Protein AF-A0A920HUW6-F1 (afdb_monomer)

Secondary structure (DSSP, 8-state):
-EEEES-HHHHHHHHHHHHHHT-GGG--EEE-S---GGGHHHHHHHHHHTT-SEEEEE-SSSHHHHHHHTTTT--SEEEE--HHHHHHH--S-TTTHHHHT--

Foldseek 3Di:
DEEEEDDPVVFVVVLVVCCVPPNNVLYLYYDYNDDDPVCLVVVLQCQLVSPEQEYEHYHDPCVVVSCVVSVVSNPHHYDYDDPVNVVVVPPDPPPPVVVVVVD

Structure (mmCIF, N/CA/C/O backbone):
data_AF-A0A920HUW6-F1
#
_entry.id   AF-A0A920HUW6-F1
#
loop_
_atom_site.group_PDB
_atom_site.id
_atom_site.type_symbol
_atom_site.label_atom_id
_atom_site.label_alt_id
_atom_site.label_comp_id
_atom_site.label_asym_id
_atom_site.label_entity_id
_atom_site.label_seq_id
_atom_site.pdbx_PDB_ins_code
_atom_site.Cartn_x
_atom_site.Cartn_y
_atom_site.Cartn_z
_atom_site.occupancy
_atom_site.B_iso_or_equiv
_atom_site.auth_seq_id
_atom_site.auth_comp_id
_atom_site.auth_asym_id
_atom_site.auth_atom_id
_atom_site.pdbx_PDB_model_num
ATOM 1 N N . MET A 1 1 ? -9.173 1.424 4.202 1.00 88.12 1 MET A N 1
ATOM 2 C CA . MET A 1 1 ? -8.000 2.222 3.757 1.00 88.12 1 MET A CA 1
ATOM 3 C C . MET A 1 1 ? -6.867 1.286 3.364 1.00 88.12 1 MET A C 1
ATOM 5 O O . MET A 1 1 ? -6.770 0.226 3.968 1.00 88.12 1 MET A O 1
AT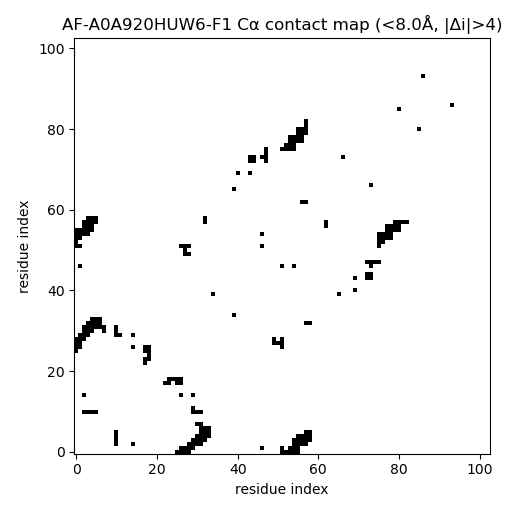OM 9 N N . LEU A 1 2 ? -6.023 1.646 2.397 1.00 92.31 2 LEU A N 1
ATOM 10 C CA . LEU A 1 2 ? -4.849 0.854 2.005 1.00 92.31 2 LEU A CA 1
ATOM 11 C C . LEU A 1 2 ? -3.593 1.727 1.983 1.00 92.31 2 LEU A C 1
ATOM 13 O O . LEU A 1 2 ? -3.648 2.870 1.533 1.00 92.31 2 LEU A O 1
ATOM 17 N N . PHE A 1 3 ? -2.470 1.191 2.461 1.00 90.56 3 PHE A N 1
ATOM 18 C CA . PHE A 1 3 ? -1.179 1.887 2.460 1.00 90.56 3 PHE A CA 1
ATOM 19 C C . PHE A 1 3 ? -0.211 1.291 1.437 1.00 90.56 3 PHE A C 1
ATOM 21 O O . PHE A 1 3 ? 0.106 0.106 1.502 1.00 90.56 3 PHE A O 1
ATOM 28 N N . LEU A 1 4 ? 0.293 2.119 0.526 1.00 90.94 4 LEU A N 1
ATOM 29 C CA . LEU A 1 4 ? 1.299 1.758 -0.466 1.00 90.94 4 LEU A CA 1
ATOM 30 C C . LEU A 1 4 ? 2.529 2.654 -0.297 1.00 90.94 4 LEU A C 1
ATOM 32 O O . LEU A 1 4 ? 2.484 3.843 -0.606 1.00 90.94 4 LEU A O 1
ATOM 36 N N . GLY A 1 5 ? 3.647 2.107 0.174 1.00 88.69 5 GLY A N 1
ATOM 37 C CA . GLY A 1 5 ? 4.857 2.908 0.352 1.00 88.69 5 GLY A CA 1
ATOM 38 C C . GLY A 1 5 ? 5.777 2.442 1.467 1.00 88.69 5 GLY A C 1
ATOM 39 O O . GLY A 1 5 ? 5.520 1.435 2.123 1.00 88.69 5 GLY A O 1
ATOM 40 N N . ALA A 1 6 ? 6.849 3.210 1.677 1.00 85.19 6 ALA A N 1
ATOM 41 C CA . ALA A 1 6 ? 7.886 2.967 2.683 1.00 85.19 6 ALA A CA 1
ATOM 42 C C . ALA A 1 6 ? 8.518 1.555 2.631 1.00 85.19 6 ALA A C 1
ATOM 44 O O . ALA A 1 6 ? 8.263 0.756 1.727 1.00 85.19 6 ALA A O 1
ATOM 45 N N . ARG A 1 7 ? 9.413 1.262 3.584 1.00 85.69 7 ARG A N 1
ATOM 46 C CA . ARG A 1 7 ? 9.948 -0.091 3.808 1.00 85.69 7 ARG A CA 1
ATOM 47 C C . ARG A 1 7 ? 8.922 -0.942 4.563 1.00 85.69 7 ARG A C 1
ATOM 49 O O . ARG A 1 7 ? 8.081 -0.414 5.289 1.00 85.69 7 ARG A O 1
ATOM 56 N N . GLU A 1 8 ? 9.032 -2.259 4.424 1.00 87.81 8 GLU A N 1
ATOM 57 C CA . GLU A 1 8 ? 8.118 -3.251 5.010 1.00 87.81 8 GLU A CA 1
ATOM 58 C C . GLU A 1 8 ? 7.882 -3.052 6.518 1.00 87.81 8 GLU A C 1
ATOM 60 O O . GLU A 1 8 ? 6.745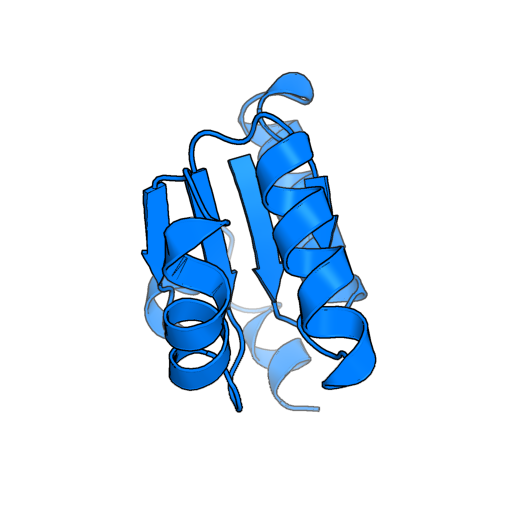 -3.052 6.988 1.00 87.81 8 GLU A O 1
ATOM 65 N N . ASN A 1 9 ? 8.951 -2.832 7.284 1.00 84.19 9 ASN A N 1
ATOM 66 C CA . ASN A 1 9 ? 8.883 -2.597 8.727 1.00 84.19 9 ASN A CA 1
ATOM 67 C C . ASN A 1 9 ? 8.123 -1.307 9.082 1.00 84.19 9 ASN A C 1
ATOM 69 O O . ASN A 1 9 ? 7.374 -1.280 10.058 1.00 84.19 9 ASN A O 1
ATOM 73 N N . ILE A 1 10 ? 8.292 -0.249 8.285 1.00 85.69 10 ILE A N 1
ATOM 74 C CA . ILE A 1 10 ? 7.644 1.045 8.511 1.00 85.69 10 ILE A CA 1
ATOM 75 C C . ILE A 1 10 ? 6.151 0.951 8.213 1.00 85.69 10 ILE A C 1
ATOM 77 O O . ILE A 1 10 ? 5.341 1.326 9.059 1.00 85.69 10 ILE A O 1
ATOM 81 N N . VAL A 1 11 ? 5.774 0.414 7.048 1.00 86.19 11 VAL A N 1
ATOM 82 C CA . VAL A 1 11 ? 4.360 0.309 6.661 1.00 86.19 11 VAL A CA 1
ATOM 83 C C . VAL A 1 11 ? 3.587 -0.635 7.588 1.00 86.19 11 VAL A C 1
ATOM 85 O O . VAL A 1 11 ? 2.466 -0.321 7.979 1.00 86.19 11 VAL A O 1
ATOM 88 N N . LYS A 1 12 ? 4.202 -1.733 8.051 1.00 89.44 12 LYS A N 1
ATOM 89 C CA . LYS A 1 12 ? 3.597 -2.620 9.058 1.00 89.44 12 LYS A CA 1
ATOM 90 C C . LYS A 1 12 ? 3.351 -1.914 10.386 1.00 89.44 12 LYS A C 1
ATOM 92 O O . LYS A 1 12 ? 2.260 -2.025 10.942 1.00 89.44 12 LYS A O 1
ATOM 97 N N . LYS A 1 13 ? 4.339 -1.160 10.882 1.00 86.56 13 LYS A N 1
ATOM 98 C CA . LYS A 1 13 ? 4.196 -0.381 12.121 1.00 86.56 13 LYS A CA 1
ATOM 99 C C . LYS A 1 13 ? 3.077 0.657 11.992 1.00 86.56 13 LYS A C 1
ATOM 101 O O . LYS A 1 13 ? 2.273 0.802 12.906 1.00 86.56 13 LYS A O 1
ATOM 106 N N . LEU A 1 14 ? 2.993 1.323 10.840 1.00 84.06 14 LEU A N 1
ATOM 107 C CA . LEU A 1 14 ? 1.928 2.269 10.496 1.00 84.06 14 LEU A CA 1
ATOM 108 C C . LEU A 1 14 ? 0.539 1.630 10.622 1.00 84.06 14 LEU A C 1
ATOM 110 O O . LEU A 1 14 ? -0.342 2.165 11.293 1.00 84.06 14 LEU A O 1
ATOM 114 N N . VAL A 1 15 ? 0.375 0.466 9.990 1.00 88.75 15 VAL A N 1
ATOM 115 C CA . VAL A 1 15 ? -0.872 -0.301 9.982 1.00 88.75 15 VAL A CA 1
ATOM 116 C C . VAL A 1 15 ? -1.249 -0.732 11.393 1.00 88.75 15 VAL A C 1
ATOM 118 O O . VAL A 1 15 ? -2.395 -0.523 11.775 1.00 88.75 15 VAL A O 1
ATOM 121 N N . SER A 1 16 ? -0.304 -1.259 12.181 1.00 88.25 16 SER A N 1
ATOM 122 C CA . SER A 1 16 ? -0.558 -1.656 13.578 1.00 88.25 16 SER A CA 1
ATOM 123 C C . SER A 1 16 ? -1.094 -0.488 14.399 1.00 88.25 16 SER A C 1
ATOM 125 O O . SER A 1 16 ? -2.145 -0.603 15.019 1.00 88.25 16 SER A O 1
ATOM 127 N N . ILE A 1 17 ? -0.446 0.679 14.308 1.00 86.31 17 ILE A N 1
ATOM 128 C CA . ILE A 1 17 ? -0.864 1.880 15.041 1.00 86.31 17 ILE A CA 1
ATOM 129 C C . ILE A 1 17 ? -2.291 2.297 14.661 1.00 86.31 17 ILE A C 1
ATOM 131 O O . ILE A 1 17 ? -3.071 2.678 15.529 1.00 86.31 17 ILE A O 1
ATOM 135 N N . TYR A 1 18 ? -2.655 2.239 13.377 1.00 84.19 18 TYR A N 1
ATOM 136 C CA . TYR A 1 18 ? -4.006 2.611 12.938 1.00 84.19 18 TYR A CA 1
ATOM 137 C C . TYR A 1 18 ? -5.056 1.592 13.354 1.00 84.19 18 TYR A C 1
ATOM 139 O O . TYR A 1 18 ? -6.157 1.990 13.737 1.00 84.19 18 TYR A O 1
ATOM 147 N N . LYS A 1 19 ? -4.711 0.304 13.295 1.00 88.12 19 LYS A N 1
ATOM 148 C CA . LYS A 1 19 ? -5.576 -0.768 13.778 1.00 88.12 19 LYS A CA 1
ATOM 149 C C . LYS A 1 19 ? -5.866 -0.607 15.268 1.00 88.12 19 LYS A C 1
ATOM 151 O O . LYS A 1 19 ? -7.023 -0.646 15.664 1.00 88.12 19 LYS A O 1
ATOM 156 N N . GLU A 1 20 ? -4.832 -0.343 16.066 1.00 88.25 20 GLU A N 1
ATOM 157 C CA . GLU A 1 20 ? -4.943 -0.130 17.513 1.00 88.25 20 GLU A CA 1
ATOM 158 C C . GLU A 1 20 ? -5.699 1.159 17.867 1.00 88.25 20 GLU A C 1
ATOM 160 O O . GLU A 1 20 ? -6.484 1.180 18.810 1.00 88.25 20 GLU A O 1
ATOM 165 N N . LYS A 1 21 ? -5.467 2.249 17.124 1.00 85.12 21 LYS A N 1
ATOM 166 C CA . LYS A 1 21 ? -6.037 3.566 17.439 1.00 85.12 21 LYS A CA 1
ATOM 167 C C . LYS A 1 21 ? -7.486 3.735 16.982 1.00 85.12 21 LYS A C 1
ATOM 169 O O . LYS A 1 21 ? -8.224 4.475 17.627 1.00 85.12 21 LYS A O 1
ATOM 174 N N . TYR A 1 22 ? -7.868 3.132 15.856 1.00 85.75 22 TYR A N 1
ATOM 175 C CA . TYR A 1 22 ? -9.169 3.379 15.229 1.00 85.75 22 TYR A CA 1
ATOM 176 C C . TYR A 1 22 ? -10.043 2.125 15.149 1.00 85.75 22 TYR A C 1
ATOM 178 O O . TYR A 1 22 ? -11.155 2.151 15.661 1.00 85.75 22 TYR A O 1
ATOM 186 N N . SER A 1 23 ? -9.576 1.064 14.485 1.00 87.12 23 SER A N 1
ATOM 187 C CA . SER A 1 23 ? -10.210 -0.266 14.431 1.00 87.12 23 SER A CA 1
ATOM 188 C C . SER A 1 23 ? -9.392 -1.180 13.518 1.00 87.12 23 SER A C 1
ATOM 190 O O . SER A 1 23 ? -8.769 -0.705 12.568 1.00 87.12 23 SER A O 1
ATOM 192 N N . GLU A 1 24 ? -9.440 -2.493 13.732 1.00 85.56 24 GLU A N 1
ATOM 193 C CA . GLU A 1 24 ? -8.812 -3.460 12.831 1.00 85.56 24 GLU A CA 1
ATOM 194 C C . GLU A 1 24 ? -9.422 -3.442 11.415 1.00 85.56 24 GLU A C 1
ATOM 196 O O . GLU A 1 24 ? -8.684 -3.498 10.426 1.00 85.56 24 GLU A O 1
ATOM 201 N N . ASP A 1 25 ? -10.738 -3.244 11.315 1.00 88.50 25 ASP A N 1
ATOM 202 C CA . ASP A 1 25 ? -11.497 -3.309 10.056 1.00 88.50 25 ASP A CA 1
ATOM 203 C C . ASP A 1 25 ? -11.292 -2.087 9.147 1.00 88.50 25 ASP A C 1
ATOM 205 O O . ASP A 1 25 ? -11.700 -2.072 7.985 1.00 88.50 25 ASP A O 1
ATOM 209 N N . ILE A 1 26 ? -10.647 -1.029 9.651 1.00 87.19 26 ILE A N 1
ATOM 210 C CA . ILE A 1 26 ? -10.444 0.204 8.881 1.00 87.19 26 ILE A CA 1
ATOM 211 C C . ILE A 1 26 ? -9.350 0.042 7.810 1.00 87.19 26 ILE A C 1
ATOM 213 O O . ILE A 1 26 ? -9.265 0.843 6.868 1.00 87.19 26 ILE A O 1
ATOM 217 N N . ILE A 1 27 ? -8.507 -0.994 7.925 1.00 90.56 27 ILE A N 1
ATOM 218 C CA . ILE A 1 27 ? -7.393 -1.273 7.013 1.00 90.56 27 ILE A CA 1
ATOM 219 C C . ILE A 1 27 ? -7.725 -2.456 6.102 1.00 90.56 27 ILE A C 1
ATOM 221 O O . ILE A 1 27 ? -7.754 -3.601 6.529 1.00 90.56 27 ILE A O 1
ATOM 225 N N . ALA A 1 28 ? -7.878 -2.166 4.813 1.00 92.38 28 ALA A N 1
ATOM 226 C CA . ALA A 1 28 ? -8.119 -3.142 3.753 1.00 92.38 28 ALA A CA 1
ATOM 227 C C . ALA A 1 28 ? -6.829 -3.832 3.271 1.00 92.38 28 ALA A C 1
ATOM 229 O O . ALA A 1 28 ? -6.888 -4.855 2.599 1.00 92.38 28 ALA A O 1
ATOM 230 N N . GLY A 1 29 ? -5.656 -3.270 3.582 1.00 92.00 29 GLY A N 1
ATOM 231 C CA . GLY A 1 29 ? -4.372 -3.880 3.249 1.00 92.00 29 GLY A CA 1
ATOM 232 C C . GLY A 1 29 ? -3.196 -2.913 3.312 1.00 92.00 29 GLY A C 1
ATOM 233 O O . GLY A 1 29 ? -3.344 -1.724 3.613 1.00 92.00 29 GLY A O 1
ATOM 234 N N . PHE A 1 30 ? -2.010 -3.432 3.003 1.00 93.06 30 PHE A N 1
ATOM 235 C CA . PHE A 1 30 ? -0.810 -2.631 2.800 1.00 93.06 30 PHE A CA 1
ATOM 236 C C . PHE A 1 30 ? 0.178 -3.324 1.855 1.00 93.06 30 PHE A C 1
ATOM 238 O O . PHE A 1 30 ? 0.176 -4.547 1.733 1.00 93.06 30 PHE A O 1
ATOM 245 N N . ARG A 1 31 ? 1.051 -2.541 1.216 1.00 92.81 31 ARG A N 1
ATOM 246 C CA . ARG A 1 31 ? 2.171 -3.020 0.395 1.00 92.81 31 ARG A CA 1
ATOM 247 C C . ARG A 1 31 ? 3.342 -2.050 0.529 1.00 92.81 31 ARG A C 1
ATOM 249 O O . ARG A 1 31 ? 3.161 -0.836 0.454 1.00 92.81 31 ARG A O 1
ATOM 256 N N . ASN A 1 32 ? 4.554 -2.570 0.729 1.00 90.12 32 ASN A N 1
ATOM 257 C CA . ASN A 1 32 ? 5.739 -1.712 0.752 1.00 90.12 32 ASN A CA 1
ATOM 258 C C . ASN A 1 32 ? 5.988 -1.069 -0.627 1.00 90.12 32 ASN A C 1
ATOM 260 O O . ASN A 1 32 ? 5.572 -1.603 -1.656 1.00 90.12 32 ASN A O 1
ATOM 264 N N . GLY A 1 33 ? 6.667 0.078 -0.636 1.00 87.31 33 GLY A N 1
ATOM 265 C CA . GLY A 1 33 ? 6.895 0.889 -1.836 1.00 87.31 33 GLY A CA 1
ATOM 266 C C . GLY A 1 33 ? 8.027 0.413 -2.748 1.00 87.31 33 GLY A C 1
ATOM 267 O O . GLY A 1 33 ? 8.359 1.121 -3.695 1.00 87.31 33 GLY A O 1
ATOM 268 N N . TYR A 1 34 ? 8.642 -0.735 -2.452 1.00 86.12 34 TYR A N 1
ATOM 269 C CA . TYR A 1 34 ? 9.744 -1.307 -3.220 1.00 86.12 34 TYR A CA 1
ATOM 270 C C . TYR A 1 34 ? 9.199 -2.466 -4.062 1.00 86.12 34 TYR A C 1
ATOM 272 O O . TYR A 1 34 ? 8.872 -3.537 -3.545 1.00 86.12 34 TYR A O 1
ATOM 280 N N . PHE A 1 35 ? 9.048 -2.221 -5.360 1.00 88.69 35 PHE A N 1
ATOM 281 C CA . PHE A 1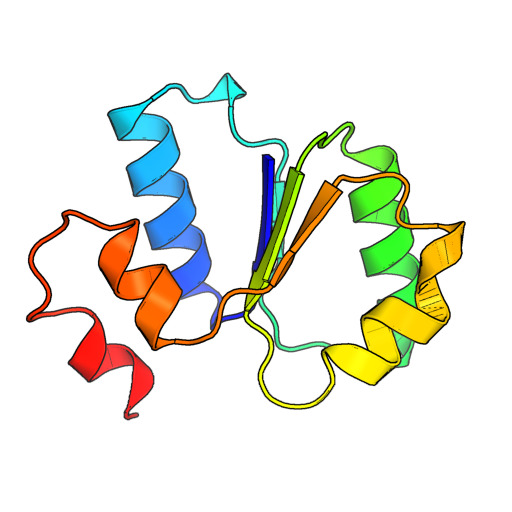 35 ? 8.550 -3.193 -6.329 1.00 88.69 35 PHE A CA 1
ATOM 282 C C . PHE A 1 35 ? 9.113 -2.907 -7.725 1.00 88.69 35 PHE A C 1
ATOM 284 O O . PHE A 1 35 ? 9.489 -1.774 -8.059 1.00 88.69 35 PHE A O 1
ATOM 291 N N . TYR A 1 36 ? 9.182 -3.952 -8.539 1.00 88.62 36 TYR A N 1
ATOM 292 C CA . TYR A 1 36 ? 9.585 -3.876 -9.937 1.00 88.62 36 TYR A CA 1
ATOM 293 C C . TYR A 1 36 ? 8.418 -3.437 -10.824 1.00 88.62 36 TYR A C 1
ATOM 295 O O . TYR A 1 36 ? 7.255 -3.572 -10.462 1.00 88.62 36 TYR A O 1
ATOM 303 N N . GLU A 1 37 ? 8.723 -2.931 -12.022 1.00 87.06 37 GLU A N 1
ATOM 304 C CA . GLU A 1 37 ? 7.686 -2.477 -12.962 1.00 87.06 37 GLU A CA 1
ATOM 305 C C . GLU A 1 37 ? 6.710 -3.599 -13.354 1.00 87.06 37 GLU A C 1
ATOM 307 O O . GLU A 1 37 ? 5.521 -3.366 -13.544 1.00 87.06 37 GLU A O 1
ATOM 312 N N . GLN A 1 38 ? 7.204 -4.835 -13.417 1.00 90.12 38 GLN A N 1
ATOM 313 C CA . GLN A 1 38 ? 6.405 -6.020 -13.729 1.00 90.12 38 GLN A CA 1
ATOM 314 C C . GLN A 1 38 ? 5.348 -6.317 -12.652 1.00 90.12 38 GLN A C 1
ATOM 316 O O . GLN A 1 38 ? 4.315 -6.895 -12.965 1.00 90.12 38 GLN A O 1
ATOM 321 N N . GLU A 1 39 ? 5.579 -5.890 -11.406 1.00 90.31 39 GLU A N 1
ATOM 322 C CA . GLU A 1 39 ? 4.633 -6.058 -10.297 1.00 90.31 39 GLU A CA 1
ATOM 323 C C . GLU A 1 39 ? 3.565 -4.950 -10.260 1.00 90.31 39 GLU A C 1
ATOM 325 O O . GLU A 1 39 ? 2.567 -5.088 -9.556 1.00 90.31 39 GLU A O 1
ATOM 330 N N . GLU A 1 40 ? 3.750 -3.839 -10.986 1.00 90.44 40 GLU A N 1
ATOM 331 C CA . GLU A 1 40 ? 2.872 -2.660 -10.897 1.00 90.44 40 GLU A CA 1
ATOM 332 C C . GLU A 1 40 ? 1.418 -2.991 -11.230 1.00 90.44 40 GLU A C 1
ATOM 334 O O . GLU A 1 40 ? 0.507 -2.552 -10.528 1.00 90.44 40 GLU A O 1
ATOM 339 N N . TYR A 1 41 ? 1.211 -3.802 -12.271 1.00 90.81 41 TYR A N 1
ATOM 340 C CA . TYR A 1 41 ? -0.120 -4.214 -12.704 1.00 90.81 41 TYR A CA 1
ATOM 341 C C . TYR A 1 41 ? -0.847 -5.012 -11.620 1.00 90.81 41 TYR A C 1
ATOM 343 O O . TYR A 1 41 ? -1.990 -4.699 -11.283 1.00 90.81 41 TYR A O 1
ATOM 351 N N . ASP A 1 42 ? -0.173 -5.999 -11.031 1.00 92.38 42 ASP A N 1
ATOM 352 C CA . ASP A 1 42 ? -0.755 -6.829 -9.979 1.00 92.38 42 ASP A CA 1
ATOM 353 C C . ASP A 1 42 ? -0.993 -6.022 -8.701 1.00 92.38 42 ASP A C 1
ATOM 355 O O . ASP A 1 42 ? -2.015 -6.193 -8.039 1.00 92.38 42 ASP A O 1
ATOM 359 N N . ILE A 1 43 ? -0.104 -5.081 -8.370 1.00 91.94 43 ILE A N 1
ATOM 360 C CA . ILE A 1 43 ? -0.298 -4.166 -7.241 1.00 91.94 43 ILE A CA 1
ATOM 361 C C . ILE A 1 43 ? -1.538 -3.297 -7.466 1.00 91.94 43 ILE A C 1
ATOM 363 O O . ILE A 1 43 ? -2.395 -3.226 -6.587 1.00 91.94 43 ILE A O 1
ATOM 367 N N . ALA A 1 44 ? -1.670 -2.659 -8.630 1.00 91.06 44 ALA A N 1
ATOM 368 C CA . ALA A 1 44 ? -2.826 -1.824 -8.947 1.00 91.06 44 ALA A CA 1
ATOM 369 C C . ALA A 1 44 ? -4.136 -2.624 -8.924 1.00 91.06 44 ALA A C 1
ATOM 371 O O . ALA A 1 44 ? -5.135 -2.166 -8.360 1.00 91.06 44 ALA A O 1
ATOM 372 N N . ARG A 1 45 ? -4.114 -3.845 -9.469 1.00 91.56 45 ARG A N 1
ATOM 373 C CA . ARG A 1 45 ? -5.241 -4.776 -9.419 1.00 91.56 45 ARG A CA 1
ATOM 374 C C . ARG A 1 45 ? -5.621 -5.126 -7.981 1.00 91.56 45 ARG A C 1
ATOM 376 O O . ARG A 1 45 ? -6.778 -4.951 -7.612 1.00 91.56 45 ARG A O 1
ATOM 383 N N . ASN A 1 46 ? -4.655 -5.529 -7.158 1.00 92.06 46 ASN A N 1
ATOM 384 C CA . ASN A 1 46 ? -4.886 -5.865 -5.753 1.00 92.06 46 ASN A CA 1
ATOM 385 C C . ASN A 1 46 ? -5.478 -4.683 -4.974 1.00 92.06 46 ASN A C 1
ATOM 387 O O . ASN A 1 46 ? -6.378 -4.872 -4.165 1.00 92.06 46 ASN A O 1
ATOM 391 N N . ILE A 1 47 ? -5.018 -3.455 -5.239 1.00 91.56 47 ILE A N 1
ATOM 392 C CA . ILE A 1 47 ? -5.563 -2.242 -4.612 1.00 91.56 47 ILE A CA 1
ATOM 393 C C . ILE A 1 47 ? -7.016 -2.001 -5.032 1.00 91.56 47 ILE A C 1
ATOM 395 O O . ILE A 1 47 ? -7.844 -1.636 -4.198 1.00 91.56 47 ILE A O 1
ATOM 399 N N . SER A 1 48 ? -7.340 -2.201 -6.311 1.00 90.38 48 SER A N 1
ATOM 400 C CA . SER A 1 48 ? -8.716 -2.062 -6.795 1.00 90.38 48 SER A CA 1
ATOM 401 C C . SER A 1 48 ? -9.643 -3.137 -6.226 1.00 90.38 48 SER A C 1
ATOM 403 O O . SER A 1 48 ? -10.816 -2.858 -5.985 1.00 90.38 48 SER A O 1
ATOM 405 N N . GLU A 1 49 ? -9.147 -4.361 -6.049 1.00 92.06 49 GLU A N 1
ATOM 406 C CA . GLU A 1 49 ? -9.921 -5.500 -5.545 1.00 92.06 49 GLU A CA 1
ATOM 407 C C . GLU A 1 49 ? -10.014 -5.514 -4.009 1.00 92.06 49 GLU A C 1
ATOM 409 O O . GLU A 1 49 ? -10.919 -6.138 -3.461 1.00 92.06 49 GLU A O 1
ATOM 414 N N . SER A 1 50 ? -9.159 -4.771 -3.294 1.00 90.06 50 SER A N 1
ATOM 415 C CA . SER A 1 50 ? -9.152 -4.745 -1.823 1.00 90.06 50 SER A CA 1
ATOM 416 C C . SER A 1 50 ? -10.377 -4.063 -1.199 1.00 90.06 50 SER A C 1
ATOM 418 O O . SER A 1 50 ? -10.481 -4.004 0.024 1.00 90.06 50 SER A O 1
ATOM 420 N N . GLY A 1 51 ? -11.246 -3.431 -1.996 1.00 87.62 51 GLY A N 1
ATOM 421 C CA . GLY A 1 51 ? -12.386 -2.653 -1.496 1.00 87.62 51 GLY A CA 1
ATOM 422 C C . GLY A 1 51 ? -11.993 -1.386 -0.722 1.00 87.62 51 GLY A C 1
ATOM 423 O O . GLY A 1 51 ? -12.808 -0.822 0.004 1.00 87.62 51 GLY A O 1
ATOM 424 N N . ALA A 1 52 ? -10.745 -0.918 -0.841 1.00 88.81 52 ALA A N 1
ATOM 425 C CA . ALA A 1 52 ? -10.302 0.279 -0.138 1.00 88.81 52 ALA A CA 1
ATOM 426 C C . ALA A 1 52 ? -10.938 1.536 -0.744 1.00 88.81 52 ALA A C 1
ATOM 428 O O . ALA A 1 52 ? -10.774 1.810 -1.923 1.00 88.81 52 ALA A O 1
ATOM 429 N N . ASN A 1 53 ? -11.585 2.374 0.068 1.00 86.75 53 ASN A N 1
ATOM 430 C CA . ASN A 1 53 ? -12.082 3.668 -0.423 1.00 86.75 53 ASN A CA 1
ATOM 431 C C . ASN A 1 53 ? -10.982 4.738 -0.515 1.00 86.75 53 ASN A C 1
ATOM 433 O O . ASN A 1 53 ? -11.119 5.693 -1.272 1.00 86.75 53 ASN A O 1
ATOM 437 N N . ILE A 1 54 ? -9.904 4.577 0.258 1.00 87.12 54 ILE A N 1
ATOM 438 C C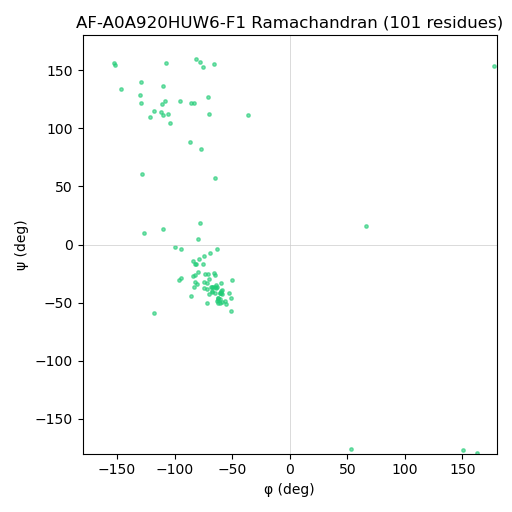A . ILE A 1 54 ? -8.790 5.525 0.374 1.00 87.12 54 ILE A CA 1
ATOM 439 C C . ILE A 1 54 ? -7.476 4.766 0.200 1.00 87.12 54 ILE A C 1
ATOM 441 O O . ILE A 1 54 ? -7.246 3.778 0.911 1.00 87.12 54 ILE A O 1
ATOM 445 N N . LEU A 1 55 ? -6.625 5.257 -0.700 1.00 88.25 55 LEU A N 1
ATOM 446 C CA . LEU A 1 55 ? -5.262 4.789 -0.930 1.00 88.25 55 LEU A CA 1
ATOM 447 C C . LEU A 1 55 ? -4.260 5.854 -0.480 1.00 88.25 55 LEU A C 1
ATOM 449 O O . LEU A 1 55 ? -4.232 6.954 -1.026 1.00 88.25 55 LEU A O 1
ATOM 453 N N . PHE A 1 56 ? -3.392 5.501 0.461 1.00 86.69 56 PHE A N 1
ATOM 454 C CA . PHE A 1 56 ? -2.267 6.330 0.878 1.00 86.69 56 PHE A CA 1
ATOM 455 C C . PHE A 1 56 ? -1.008 5.926 0.125 1.00 86.69 56 PHE A C 1
ATOM 457 O O . PHE A 1 56 ? -0.602 4.766 0.196 1.00 86.69 56 PHE A O 1
ATOM 464 N N . VAL A 1 57 ? -0.380 6.878 -0.568 1.00 85.31 57 VAL A N 1
ATOM 465 C CA . VAL A 1 57 ? 0.796 6.610 -1.407 1.00 85.31 57 VAL A CA 1
ATOM 466 C C . VAL A 1 57 ? 2.012 7.375 -0.891 1.00 85.31 57 VAL A C 1
ATOM 468 O O . VAL A 1 57 ? 2.048 8.604 -0.944 1.00 85.31 57 VAL A O 1
ATOM 471 N N . ALA A 1 58 ? 3.020 6.630 -0.435 1.00 82.19 58 ALA A N 1
ATOM 472 C CA . ALA A 1 58 ? 4.299 7.124 0.081 1.00 82.19 58 ALA A CA 1
ATOM 473 C C . ALA A 1 58 ? 5.481 6.420 -0.621 1.00 82.19 58 ALA A C 1
ATOM 475 O O . ALA A 1 58 ? 6.279 5.710 0.000 1.00 82.19 58 ALA A O 1
ATOM 476 N N . ILE A 1 59 ? 5.562 6.577 -1.946 1.00 79.69 59 ILE A N 1
ATOM 477 C CA . ILE A 1 59 ? 6.654 6.070 -2.795 1.00 79.69 59 ILE A CA 1
ATOM 478 C C . ILE A 1 59 ? 7.481 7.262 -3.291 1.00 79.69 59 ILE A C 1
ATOM 480 O O . ILE A 1 59 ? 6.912 8.264 -3.717 1.00 79.69 59 ILE A O 1
ATOM 484 N N . ILE A 1 60 ? 8.812 7.148 -3.257 1.00 71.25 60 ILE A N 1
ATOM 485 C CA . ILE A 1 60 ? 9.731 8.253 -3.584 1.0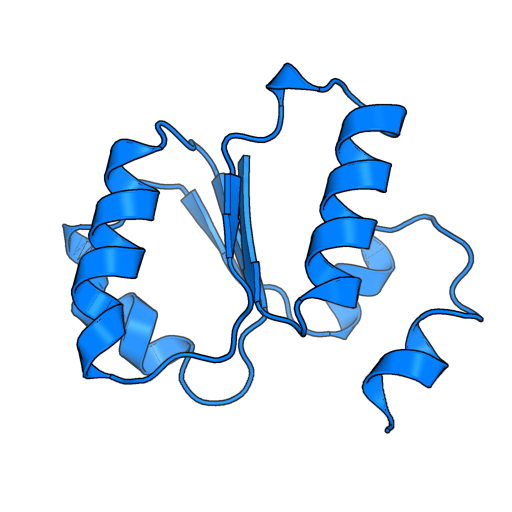0 71.25 60 ILE A CA 1
ATOM 486 C C . ILE A 1 60 ? 10.006 8.350 -5.093 1.00 71.25 60 ILE A C 1
ATOM 488 O O . ILE A 1 60 ? 9.985 9.439 -5.650 1.00 71.25 60 ILE A O 1
ATOM 492 N N . SER A 1 61 ? 10.256 7.230 -5.776 1.00 69.19 61 SER A N 1
ATOM 493 C CA . SER A 1 61 ? 10.859 7.251 -7.121 1.00 69.19 61 SER A CA 1
ATOM 494 C C . SER A 1 61 ? 9.875 7.175 -8.290 1.00 69.19 61 SER A C 1
ATOM 496 O O . SER A 1 61 ? 10.167 7.698 -9.359 1.00 69.19 61 SER A O 1
ATOM 498 N N . LYS A 1 62 ? 8.724 6.512 -8.124 1.00 74.62 62 LYS A N 1
ATOM 499 C CA . LYS A 1 62 ? 7.825 6.161 -9.244 1.00 74.62 62 LYS A CA 1
ATOM 500 C C . LYS A 1 62 ? 6.378 6.622 -9.074 1.00 74.62 62 LYS A C 1
ATOM 502 O O . LYS A 1 62 ? 5.517 6.220 -9.848 1.00 74.62 62 LYS A O 1
ATOM 507 N N . LYS A 1 63 ? 6.097 7.454 -8.067 1.00 76.12 63 LYS A N 1
ATOM 508 C CA . LYS A 1 63 ? 4.734 7.824 -7.648 1.00 76.12 63 LYS A CA 1
ATOM 509 C C . LYS A 1 63 ? 3.865 8.307 -8.811 1.00 76.12 63 LYS A C 1
ATOM 511 O O . LYS A 1 63 ? 2.815 7.734 -9.065 1.00 76.12 63 LYS A O 1
ATOM 516 N N . GLU A 1 64 ? 4.302 9.343 -9.518 1.00 78.75 64 GLU A N 1
ATOM 517 C CA . GLU A 1 64 ? 3.495 9.970 -10.573 1.00 78.75 64 GLU A CA 1
ATOM 518 C C . GLU A 1 64 ? 3.300 9.049 -11.779 1.00 78.75 64 GLU A C 1
ATOM 520 O O . GLU A 1 64 ? 2.189 8.935 -12.291 1.00 78.75 64 GLU A O 1
ATOM 525 N N . ILE A 1 65 ? 4.353 8.330 -12.178 1.00 84.12 65 ILE A N 1
ATOM 526 C CA . ILE A 1 65 ? 4.312 7.376 -13.293 1.00 84.12 65 ILE A CA 1
ATOM 527 C C . ILE A 1 65 ? 3.345 6.231 -12.974 1.00 84.12 65 ILE A C 1
ATOM 529 O O . ILE A 1 65 ? 2.461 5.944 -13.778 1.00 84.12 65 ILE A O 1
ATOM 533 N N . PHE A 1 66 ? 3.462 5.627 -11.787 1.00 86.44 66 PHE A N 1
ATOM 534 C CA . PHE A 1 66 ? 2.589 4.542 -11.335 1.00 86.44 66 PHE A CA 1
ATOM 535 C C . PHE A 1 66 ? 1.119 4.975 -11.311 1.00 86.44 66 PHE A C 1
ATOM 537 O O . PHE A 1 66 ? 0.256 4.302 -11.874 1.00 86.44 66 PHE A O 1
ATOM 544 N N . LEU A 1 67 ? 0.828 6.127 -10.700 1.00 84.88 67 LEU A N 1
ATOM 545 C CA . LEU A 1 67 ? -0.547 6.606 -10.562 1.00 84.88 67 LEU A CA 1
ATOM 546 C C . LEU A 1 67 ? -1.162 7.000 -11.896 1.00 84.88 67 LEU A C 1
ATOM 548 O O . LEU A 1 67 ? -2.342 6.745 -12.105 1.00 84.88 67 LEU A O 1
ATOM 552 N N . ASN A 1 68 ? -0.382 7.589 -12.802 1.00 85.38 68 ASN A N 1
ATOM 553 C CA . ASN A 1 68 ? -0.876 7.934 -14.126 1.00 85.38 68 ASN A CA 1
ATOM 554 C C . ASN A 1 68 ? -1.120 6.680 -14.980 1.00 85.38 68 ASN A C 1
ATOM 556 O O . ASN A 1 68 ? -2.162 6.568 -15.618 1.00 85.38 68 ASN A O 1
ATOM 560 N N . LYS A 1 69 ? -0.197 5.709 -14.941 1.00 87.50 69 LYS A N 1
ATOM 561 C CA . LYS A 1 69 ? -0.283 4.445 -15.693 1.00 87.50 69 LYS A CA 1
ATOM 562 C C . LYS A 1 69 ? -1.463 3.575 -15.256 1.00 87.50 69 LYS A C 1
ATOM 564 O O . LYS A 1 69 ? -2.071 2.916 -16.092 1.00 87.50 69 LYS A O 1
ATOM 569 N N . HIS A 1 70 ? -1.805 3.595 -13.968 1.00 86.50 70 HIS A N 1
ATOM 570 C CA . HIS A 1 70 ? -2.856 2.749 -13.392 1.00 86.50 70 HIS A CA 1
ATOM 571 C C . HIS A 1 70 ? -4.109 3.519 -12.956 1.00 86.50 70 HIS A C 1
ATOM 573 O O . HIS A 1 70 ? -4.962 2.961 -12.266 1.00 86.50 70 HIS A O 1
ATOM 579 N N . LYS A 1 71 ? -4.262 4.782 -13.371 1.00 83.38 71 LYS A N 1
ATOM 580 C CA . LYS A 1 71 ? -5.368 5.659 -12.953 1.00 83.38 71 LYS A CA 1
ATOM 581 C C . LYS A 1 71 ? -6.750 5.037 -13.171 1.00 83.38 71 LYS A C 1
ATOM 583 O O . LYS A 1 71 ? -7.598 5.129 -12.291 1.00 83.38 71 LYS A O 1
ATOM 588 N N . ASP A 1 72 ? -6.960 4.373 -14.306 1.00 83.88 72 ASP A N 1
ATOM 589 C CA . ASP A 1 72 ? -8.254 3.765 -14.652 1.00 83.88 72 ASP A CA 1
ATOM 590 C C . ASP A 1 72 ? -8.578 2.523 -13.805 1.00 83.88 72 ASP A C 1
ATOM 592 O O . ASP A 1 72 ? -9.744 2.178 -13.600 1.00 83.88 72 ASP A O 1
ATOM 596 N N . GLN A 1 73 ? -7.545 1.849 -13.293 1.00 83.56 73 GLN A N 1
ATOM 597 C CA . GLN A 1 73 ? -7.684 0.707 -12.390 1.00 83.56 73 GLN A CA 1
ATOM 598 C C . GLN A 1 73 ? -7.879 1.166 -10.942 1.00 83.56 73 GLN A C 1
ATOM 600 O O . GLN A 1 73 ? -8.647 0.566 -10.195 1.00 83.56 73 GLN A O 1
ATOM 605 N N . LEU A 1 74 ? -7.216 2.252 -10.541 1.00 84.25 74 LEU A N 1
ATOM 606 C CA . LEU A 1 74 ? -7.303 2.818 -9.200 1.00 84.25 74 LEU A CA 1
ATOM 607 C C . LEU A 1 74 ? -8.612 3.602 -9.022 1.00 84.25 74 LEU A C 1
ATOM 609 O O . LEU A 1 74 ? -8.652 4.825 -9.096 1.00 84.25 74 LEU A O 1
ATOM 613 N N . LYS A 1 75 ? -9.701 2.891 -8.717 1.00 77.69 75 LYS A N 1
ATOM 614 C CA . LYS A 1 75 ? -11.028 3.475 -8.424 1.00 77.69 75 LYS A CA 1
ATOM 615 C C . LYS A 1 75 ? -11.157 4.062 -7.009 1.00 77.69 75 LYS A C 1
ATOM 617 O O . LYS A 1 75 ? -12.263 4.216 -6.496 1.00 77.69 75 LYS A O 1
ATOM 622 N N . THR A 1 76 ? -10.038 4.334 -6.348 1.00 76.44 76 THR A N 1
ATOM 623 C CA . THR A 1 76 ? -9.977 4.731 -4.938 1.00 76.44 76 THR A CA 1
ATOM 624 C C . THR A 1 76 ? -9.626 6.212 -4.815 1.00 76.44 76 THR A C 1
ATOM 626 O O . THR A 1 76 ? -9.026 6.799 -5.716 1.00 76.44 76 THR A O 1
ATOM 629 N N . LEU A 1 77 ? -9.994 6.846 -3.698 1.00 77.56 77 LEU A N 1
ATOM 630 C CA . LEU A 1 77 ? -9.527 8.199 -3.411 1.00 77.56 77 LEU A CA 1
ATOM 631 C C . LEU A 1 77 ? -8.030 8.145 -3.084 1.00 77.56 77 LEU A C 1
ATOM 633 O O . LEU A 1 77 ? -7.632 7.599 -2.053 1.00 77.56 77 LEU A O 1
ATOM 637 N N . ILE A 1 78 ? -7.205 8.709 -3.963 1.00 76.81 78 ILE A N 1
ATOM 638 C CA . ILE A 1 78 ? -5.750 8.716 -3.808 1.00 76.81 78 ILE A CA 1
ATOM 639 C C . ILE A 1 78 ? -5.336 9.909 -2.944 1.00 76.81 78 ILE A C 1
ATOM 641 O O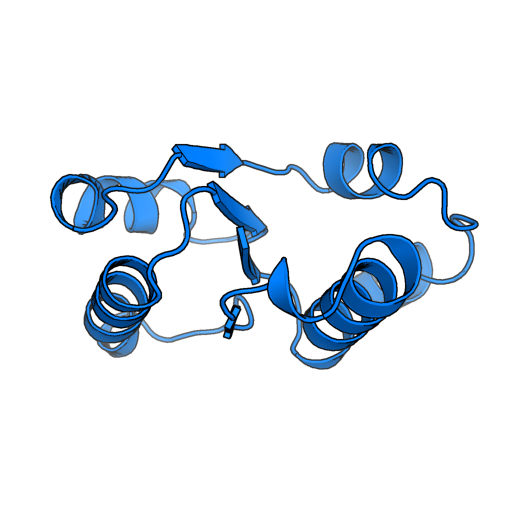 . ILE A 1 78 ? -5.576 11.062 -3.299 1.00 76.81 78 ILE A O 1
ATOM 645 N N . LEU A 1 79 ? -4.659 9.626 -1.833 1.00 75.19 79 LEU A N 1
ATOM 646 C CA . LEU A 1 79 ? -4.015 10.614 -0.977 1.00 75.19 79 LEU A CA 1
ATOM 647 C C . LEU A 1 79 ? -2.496 10.475 -1.107 1.00 75.19 79 LEU A C 1
ATOM 649 O O . LEU A 1 79 ? -1.895 9.480 -0.691 1.00 75.19 79 LEU A O 1
A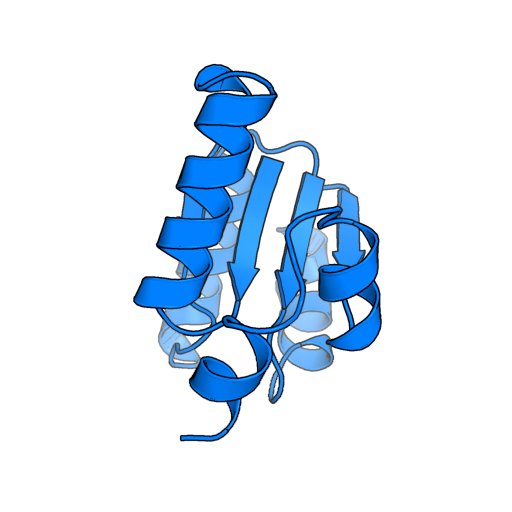TOM 653 N N . LEU A 1 80 ? -1.880 11.489 -1.716 1.00 68.81 80 LEU A N 1
ATOM 654 C CA . LEU A 1 80 ? -0.431 11.587 -1.855 1.00 68.81 80 LEU A CA 1
ATOM 655 C C . LEU A 1 80 ? 0.152 12.183 -0.584 1.00 68.81 80 LEU A C 1
ATOM 657 O O . LEU A 1 80 ? 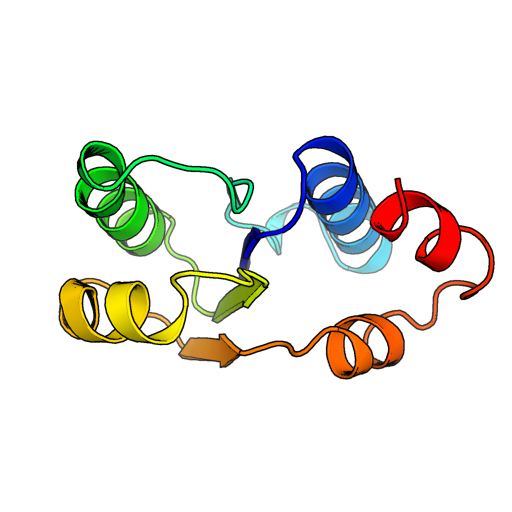-0.203 13.297 -0.204 1.00 68.81 80 LEU A O 1
ATOM 661 N N . TRP A 1 81 ? 1.058 11.454 0.059 1.00 64.38 81 TRP A N 1
ATOM 662 C CA . TRP A 1 81 ? 1.731 11.931 1.258 1.00 64.38 81 TRP A CA 1
ATOM 663 C C . TRP A 1 81 ? 3.204 12.183 0.963 1.00 64.38 81 TRP A C 1
ATOM 665 O O . TRP A 1 81 ? 3.966 11.260 0.676 1.00 64.38 81 TRP A O 1
ATOM 675 N N . GLU A 1 82 ? 3.610 13.447 1.037 1.00 53.38 82 GLU A N 1
ATOM 676 C CA . GLU A 1 82 ? 5.021 13.803 1.180 1.00 53.38 82 GLU A CA 1
ATOM 677 C C . GLU A 1 82 ? 5.456 13.523 2.625 1.00 53.38 82 GLU A C 1
ATOM 679 O O . GLU A 1 82 ? 4.625 13.519 3.536 1.00 53.38 82 GLU A O 1
ATOM 684 N N . LEU A 1 83 ? 6.745 13.238 2.842 1.00 51.28 83 LEU A N 1
ATOM 685 C CA . LEU A 1 83 ? 7.292 12.809 4.141 1.00 51.28 83 LEU A CA 1
ATOM 686 C C . LEU A 1 83 ? 6.875 13.719 5.314 1.00 51.28 83 LEU A C 1
ATOM 688 O O . LEU A 1 83 ? 6.697 13.230 6.428 1.00 51.28 83 LEU A O 1
ATOM 692 N N . GLU A 1 84 ? 6.650 15.009 5.066 1.00 44.25 84 GLU A N 1
ATOM 693 C CA . GLU A 1 84 ? 6.167 15.963 6.071 1.00 44.25 84 GLU A CA 1
ATOM 694 C C . GLU A 1 84 ? 4.688 15.758 6.460 1.00 44.25 84 GLU A C 1
ATOM 696 O O . GLU A 1 84 ? 4.326 15.908 7.626 1.00 44.25 84 GLU A O 1
ATOM 701 N N . GLY A 1 85 ? 3.827 15.325 5.535 1.00 44.75 85 GLY A N 1
ATOM 702 C CA . GLY A 1 85 ? 2.406 15.063 5.798 1.00 44.75 85 GLY A CA 1
ATOM 703 C C . GLY A 1 85 ? 2.152 13.775 6.590 1.00 44.75 85 GLY A C 1
ATOM 704 O O . GLY A 1 85 ? 1.249 13.731 7.429 1.00 44.75 85 GLY A O 1
ATOM 705 N N . VAL A 1 86 ? 2.993 12.749 6.395 1.00 51.78 86 VAL A N 1
ATOM 706 C CA . VAL A 1 86 ? 2.951 11.504 7.192 1.00 51.78 86 VAL A CA 1
ATOM 707 C C . VAL A 1 86 ? 3.175 11.814 8.673 1.00 51.78 86 VAL A C 1
ATOM 709 O O . VAL A 1 86 ? 2.493 11.270 9.538 1.00 51.78 86 VAL A O 1
ATOM 712 N N . LEU A 1 87 ? 4.096 12.732 8.966 1.00 45.19 87 LEU A N 1
ATOM 713 C CA . LEU A 1 87 ? 4.439 13.147 10.323 1.00 45.19 87 LEU A CA 1
ATOM 714 C C . LEU A 1 87 ? 3.322 13.952 11.000 1.00 45.19 87 LEU A C 1
ATOM 716 O O . LEU A 1 87 ? 3.175 13.867 12.214 1.00 45.19 87 LEU A O 1
ATOM 720 N N . MET A 1 88 ? 2.509 14.689 10.240 1.00 39.28 88 MET A N 1
ATOM 721 C CA . MET A 1 88 ? 1.435 15.511 10.806 1.00 39.28 88 MET A CA 1
ATOM 722 C C . MET A 1 88 ? 0.159 14.710 11.105 1.00 39.28 88 MET A C 1
ATOM 724 O O . MET A 1 88 ? -0.526 14.987 12.089 1.00 39.28 88 MET A O 1
ATOM 728 N N . PHE A 1 89 ? -0.148 13.676 10.312 1.00 45.94 89 PHE A N 1
ATOM 729 C CA . PHE A 1 89 ? -1.276 12.778 10.606 1.00 45.94 89 PHE A CA 1
ATOM 730 C C . PHE A 1 89 ? -0.962 11.835 11.787 1.00 45.94 89 PHE A C 1
ATOM 732 O O . PHE A 1 89 ? -1.848 11.396 12.526 1.00 45.94 89 PHE A O 1
ATOM 739 N N . PHE A 1 90 ? 0.325 11.573 12.024 1.00 51.62 90 PHE A N 1
ATOM 740 C CA . PHE A 1 90 ? 0.830 10.899 13.212 1.00 51.62 90 PHE A CA 1
ATOM 741 C C . PHE A 1 90 ? 1.066 11.905 14.346 1.00 51.62 90 PHE A C 1
ATOM 743 O O . PHE A 1 90 ? 2.188 12.335 14.587 1.00 51.62 90 PHE A O 1
ATOM 750 N N . GLN A 1 91 ? 0.047 12.187 15.164 1.00 41.03 91 GLN A N 1
ATOM 751 C CA . GLN A 1 91 ? 0.273 12.590 16.566 1.00 41.03 91 GLN A CA 1
ATOM 752 C C . GLN A 1 91 ? 0.916 11.432 17.368 1.00 41.03 91 GLN A C 1
ATOM 754 O O . GLN A 1 91 ? 0.375 10.942 18.355 1.00 41.03 91 GLN A O 1
ATOM 759 N N . VAL A 1 92 ? 2.064 10.939 16.913 1.00 43.94 92 VAL A N 1
ATOM 760 C CA . VAL A 1 92 ? 2.874 9.888 17.520 1.00 43.94 92 VAL A CA 1
ATOM 761 C C . VAL A 1 92 ? 4.279 10.457 17.591 1.00 43.94 92 VAL A C 1
ATOM 763 O O . VAL A 1 92 ? 4.831 10.892 16.584 1.00 43.94 92 VAL A O 1
ATOM 766 N N . LYS A 1 93 ? 4.818 10.521 18.812 1.00 38.47 93 LYS A N 1
ATOM 767 C CA . LYS A 1 93 ? 6.094 11.157 19.166 1.00 38.47 93 LYS A CA 1
ATOM 768 C C . LYS A 1 93 ? 7.165 10.978 18.079 1.00 38.47 93 LYS A C 1
ATOM 770 O O . LYS A 1 93 ? 7.714 9.900 17.879 1.00 38.47 93 LYS A O 1
ATOM 775 N N . LEU A 1 94 ? 7.490 12.100 17.443 1.00 38.78 94 LEU A N 1
ATOM 776 C CA . LEU A 1 94 ? 8.302 12.249 16.235 1.00 38.78 94 LEU A CA 1
ATOM 777 C C . LEU A 1 94 ? 9.777 11.812 16.327 1.00 38.78 94 LEU A C 1
ATOM 779 O O . LEU A 1 94 ? 10.492 11.899 15.333 1.00 38.78 94 LEU A O 1
ATOM 783 N N . LYS A 1 95 ? 10.285 11.392 17.491 1.00 37.50 95 LYS A N 1
ATOM 784 C CA . LYS A 1 95 ? 11.738 11.210 17.665 1.00 37.50 95 LYS A CA 1
ATOM 785 C C . LYS A 1 95 ? 12.286 9.881 17.141 1.00 37.50 95 LYS A C 1
ATOM 787 O O . LYS A 1 95 ? 13.445 9.846 16.753 1.00 37.50 95 LYS A O 1
ATOM 792 N N . GLU A 1 96 ? 11.491 8.816 17.078 1.00 38.28 96 GLU A N 1
ATOM 793 C CA . GLU A 1 96 ? 12.019 7.480 16.738 1.00 38.28 96 GLU A CA 1
ATOM 794 C C . GLU A 1 96 ? 11.909 7.115 15.251 1.00 38.28 96 GLU A C 1
ATOM 796 O O . GLU A 1 96 ? 12.731 6.362 14.738 1.00 38.28 96 GLU A O 1
ATOM 801 N N . LEU A 1 97 ? 10.923 7.649 14.524 1.00 37.31 97 LEU A N 1
ATOM 802 C CA . LEU A 1 97 ? 10.686 7.273 13.122 1.00 37.31 97 LEU A CA 1
ATOM 803 C C . LEU A 1 97 ? 11.556 8.048 12.123 1.00 37.31 97 LEU A C 1
ATOM 805 O O . LEU A 1 97 ? 11.902 7.502 11.079 1.00 37.31 97 LEU A O 1
ATOM 809 N N . LEU A 1 98 ? 11.977 9.275 12.457 1.00 38.81 98 LEU A N 1
ATOM 810 C CA . LEU A 1 98 ? 12.876 10.063 11.603 1.00 38.81 98 LEU A CA 1
ATOM 811 C C . LEU A 1 98 ? 14.274 9.424 11.479 1.00 38.81 98 LEU A C 1
ATOM 813 O O . LEU A 1 98 ? 14.972 9.652 10.494 1.00 38.81 98 LEU A O 1
ATOM 817 N N . TYR A 1 99 ? 14.666 8.611 12.465 1.00 41.03 99 TYR A N 1
ATOM 818 C CA . TYR A 1 99 ? 15.934 7.882 12.466 1.00 41.03 99 TYR A CA 1
ATOM 819 C C . TYR A 1 99 ? 15.905 6.691 11.492 1.00 41.03 99 TYR A C 1
ATOM 821 O O . TYR A 1 99 ? 16.856 6.468 10.755 1.00 41.03 99 TYR A O 1
ATOM 829 N N . LEU A 1 100 ? 14.769 5.994 11.388 1.00 36.12 100 LEU A N 1
ATOM 830 C CA . LEU A 1 100 ? 14.633 4.763 10.595 1.00 36.12 100 LEU A CA 1
ATOM 831 C C . LEU A 1 100 ? 14.481 4.980 9.080 1.00 36.12 100 LEU A C 1
ATOM 833 O O . LEU A 1 100 ? 14.575 4.023 8.316 1.00 36.12 100 LEU A O 1
ATOM 837 N N . CYS A 1 101 ? 14.230 6.214 8.636 1.00 33.78 101 CYS A N 1
ATOM 838 C CA . CYS A 1 101 ? 14.206 6.567 7.212 1.00 33.78 101 CYS A CA 1
ATOM 839 C C . CYS A 1 101 ? 15.549 7.120 6.701 1.00 33.78 101 CYS A C 1
ATOM 841 O O . CYS A 1 101 ? 15.655 7.399 5.508 1.00 33.78 101 CYS A O 1
ATOM 843 N N . LYS A 1 102 ? 16.549 7.307 7.578 1.00 36.62 102 LYS A N 1
ATOM 844 C CA . LYS A 1 102 ? 17.875 7.844 7.221 1.00 36.62 102 LYS A CA 1
ATOM 845 C C . LYS A 1 102 ? 18.977 6.788 7.053 1.00 36.62 102 LYS A C 1
ATOM 847 O O . LYS A 1 102 ? 20.070 7.168 6.647 1.00 36.62 102 LYS A O 1
ATOM 852 N N . GLU A 1 103 ? 18.691 5.507 7.279 1.00 32.53 103 GLU A N 1
ATOM 853 C CA . GLU A 1 103 ? 19.600 4.378 7.003 1.00 32.53 103 GLU A CA 1
ATOM 854 C C . GLU A 1 103 ? 18.928 3.356 6.088 1.00 32.53 103 GLU A C 1
ATOM 856 O O . GLU A 1 103 ? 17.825 2.884 6.433 1.00 32.53 103 GLU A O 1
#

Mean predicted aligned error: 8.43 Å

Solvent-accessible surface area (backbone atoms only — not comparable to full-atom values): 5950 Å² total; per-residue (Å²): 48,30,44,39,12,48,54,61,71,55,44,50,51,54,50,51,52,46,30,74,74,76,36,65,84,55,53,50,49,72,43,49,47,78,76,57,78,86,47,47,62,60,52,39,48,50,53,49,70,43,73,28,64,34,37,40,40,42,44,89,88,51,48,69,62,53,49,66,77,37,43,90,54,46,84,38,50,77,44,80,43,55,78,70,52,56,53,66,76,40,93,53,84,70,77,65,62,66,59,67,76,75,108

Nearest PDB structures (foldseek):
  7n41-assembly2_B  TM=7.894E-01  e=5.874E-05  Thermoanaerobacter italicus Ab9
  5wb4-assembly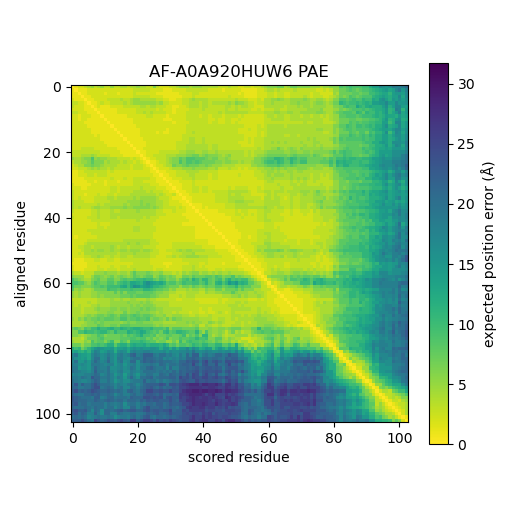1_E  TM=8.457E-01  e=7.633E-04  Thermoanaerobacter italicus Ab9
  5wfg-assembly2_F  TM=8.569E-01  e=1.401E-03  Thermoanaerobacter italicus Ab9
  5wfg-assembly1_C  TM=8.327E-01  e=1.310E-03  Thermoanaerobacter italicus Ab9
  5wfg-assembly1_B  TM=8.551E-01  e=1.963E-03  Thermoanaerobacter italicus Ab9

pLDDT: mean 76.44, std 18.94, range [32.53, 93.06]

Sequence (103 aa):
MLFLGARENIVKKLVSIYKEKYSEDIIAGFRNGYFYEQEEYDIARNISESGANILFVAIISKKEIFLNKHKDQLKTLILLWELEGVLMFFQVKLKELLYLCKE

Radius of gyration: 13.43 Å; Cα contacts (8 Å, |Δi|>4): 123; chains: 1; bounding box: 32×23×35 Å